Protein AF-A0A1D8MSQ9-F1 (afdb_monomer)

Sequence (117 aa):
MAGNSFELGEVLDKKIFWRPRKPPEDNPDDYSINIFFRSYDRNGDEEKINVARVDYKEEHNGIHFDKFYERPPTRVEYIEWDFWETWNKLEESWEDIAEKYLERHGEEQVEIEKVRK

Solvent-accessible surface area (backbone atoms only — not comparable to full-atom values): 7038 Å² total; per-residue (Å²): 130,86,70,71,66,44,81,76,49,73,50,95,95,37,58,32,31,38,36,63,42,75,41,48,93,93,40,76,60,51,26,36,42,34,35,29,34,76,47,64,49,99,85,68,48,83,38,77,47,73,50,30,32,44,33,31,39,76,96,70,68,35,54,43,72,45,66,58,93,69,79,88,68,103,61,82,64,75,52,89,64,56,72,66,56,49,46,52,56,46,72,77,40,47,66,63,52,46,45,58,47,42,75,74,51,36,64,72,51,51,53,60,61,54,79,72,110

Radius of gyration: 15.41 Å; Cα contacts (8 Å, |Δi|>4): 178; chains: 1; bounding box: 39×25×43 Å

Structure (mmCIF, N/CA/C/O backbone):
data_AF-A0A1D8MSQ9-F1
#
_entry.id   AF-A0A1D8MSQ9-F1
#
loop_
_atom_site.group_PDB
_atom_site.id
_atom_site.type_symbol
_atom_site.label_atom_id
_atom_site.label_alt_id
_atom_site.label_comp_id
_atom_site.label_asym_id
_atom_site.label_entity_id
_atom_site.label_seq_id
_atom_site.pdbx_PDB_ins_code
_atom_site.Cartn_x
_atom_site.Cartn_y
_atom_site.Cartn_z
_atom_site.occupancy
_atom_site.B_iso_or_equiv
_atom_site.auth_seq_id
_atom_site.auth_comp_id
_atom_site.auth_asym_id
_atom_site.auth_atom_id
_atom_site.pdbx_PDB_model_num
ATOM 1 N N . MET A 1 1 ? -12.886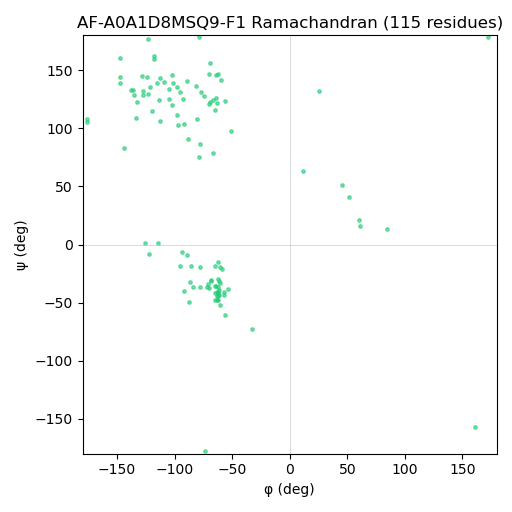 4.098 -15.212 1.00 36.12 1 MET A N 1
ATOM 2 C CA . MET A 1 1 ? -13.135 2.763 -14.625 1.00 36.12 1 MET A CA 1
ATOM 3 C C . MET A 1 1 ? -12.444 2.717 -13.272 1.00 36.12 1 MET A C 1
ATOM 5 O O . MET A 1 1 ? -11.256 3.013 -13.209 1.00 36.12 1 MET A O 1
ATOM 9 N N . ALA A 1 2 ? -13.175 2.461 -12.186 1.00 44.66 2 ALA A N 1
ATOM 10 C CA . ALA A 1 2 ? -12.550 2.228 -10.887 1.00 44.66 2 ALA A CA 1
ATOM 11 C C . ALA A 1 2 ? -11.733 0.934 -11.000 1.00 44.66 2 ALA A C 1
ATOM 13 O O . ALA A 1 2 ? -12.293 -0.111 -11.308 1.00 44.66 2 ALA A O 1
ATOM 14 N N . GLY A 1 3 ? -10.409 1.022 -10.867 1.00 60.47 3 GLY A N 1
ATOM 15 C CA . GLY A 1 3 ? -9.552 -0.165 -10.914 1.00 60.47 3 GLY A CA 1
ATOM 16 C C . GLY A 1 3 ? -9.943 -1.129 -9.795 1.00 60.47 3 GLY A C 1
ATOM 17 O O . GLY A 1 3 ? -10.266 -0.666 -8.699 1.00 60.47 3 GLY A O 1
ATOM 18 N N . ASN A 1 4 ? -9.925 -2.433 -10.076 1.00 82.94 4 ASN A N 1
ATOM 19 C CA . ASN A 1 4 ? -10.239 -3.467 -9.093 1.00 82.94 4 ASN A CA 1
ATOM 20 C C . ASN A 1 4 ? -9.309 -3.315 -7.879 1.00 82.94 4 ASN A C 1
ATOM 22 O O . ASN A 1 4 ? -8.088 -3.289 -8.032 1.00 82.94 4 ASN A O 1
ATOM 26 N N . SER A 1 5 ? -9.893 -3.164 -6.691 1.00 88.56 5 SER A N 1
ATOM 27 C CA . SER A 1 5 ? -9.177 -3.269 -5.421 1.00 88.56 5 SER A CA 1
ATOM 28 C C . SER A 1 5 ? -9.464 -4.624 -4.787 1.00 88.56 5 SER A C 1
ATOM 30 O O . SER A 1 5 ? -10.589 -5.112 -4.898 1.00 88.56 5 SER A O 1
ATOM 32 N N . PHE A 1 6 ? -8.486 -5.185 -4.092 1.00 90.94 6 PHE A N 1
ATOM 33 C CA . PHE A 1 6 ? -8.549 -6.482 -3.430 1.00 90.94 6 PHE A CA 1
ATOM 34 C C . PHE A 1 6 ? -8.422 -6.275 -1.920 1.00 90.94 6 PHE A C 1
ATOM 36 O O . PHE A 1 6 ? -7.655 -5.419 -1.492 1.00 90.94 6 PHE A O 1
ATOM 43 N N . GLU A 1 7 ? -9.200 -6.996 -1.117 1.00 93.56 7 GLU A N 1
ATOM 44 C CA . GLU A 1 7 ? -9.027 -7.004 0.342 1.00 93.56 7 GLU A CA 1
ATOM 45 C C . GLU A 1 7 ? -7.782 -7.839 0.670 1.00 93.56 7 GLU A C 1
ATOM 47 O O . GLU A 1 7 ? -7.660 -8.956 0.170 1.00 93.56 7 GLU A O 1
ATOM 52 N N . LEU A 1 8 ? -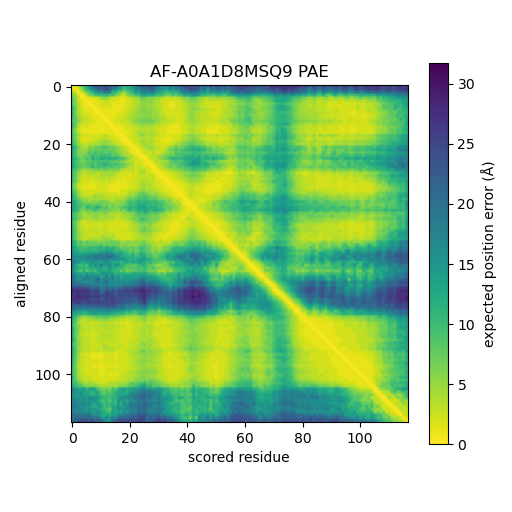6.855 -7.276 1.448 1.00 92.12 8 LEU A N 1
ATOM 53 C CA . LEU A 1 8 ? -5.657 -7.978 1.920 1.00 92.12 8 LEU A CA 1
ATOM 54 C C . LEU A 1 8 ? -5.901 -8.641 3.275 1.00 92.12 8 LEU A C 1
ATOM 56 O O . LEU A 1 8 ? -5.498 -9.779 3.488 1.00 92.12 8 LEU A O 1
ATOM 60 N N . GLY A 1 9 ? -6.613 -7.942 4.159 1.00 93.69 9 GLY A N 1
ATOM 61 C CA . GLY A 1 9 ? -6.960 -8.422 5.488 1.00 93.69 9 GLY A CA 1
ATOM 62 C C . GLY A 1 9 ? -7.346 -7.275 6.413 1.00 93.69 9 GLY A C 1
ATOM 63 O O . GLY A 1 9 ? -7.754 -6.204 5.957 1.00 93.69 9 GLY A O 1
ATOM 64 N N . GLU A 1 10 ? -7.228 -7.501 7.717 1.00 94.25 10 GLU A N 1
ATOM 65 C CA . GLU A 1 10 ? -7.607 -6.542 8.753 1.00 94.25 10 GLU A CA 1
ATOM 66 C C . GLU A 1 10 ? -6.448 -6.316 9.724 1.00 94.25 10 GLU A C 1
ATOM 68 O O . GLU A 1 10 ? -5.843 -7.272 10.200 1.00 94.25 10 GLU A O 1
ATOM 73 N N . VAL A 1 11 ? -6.147 -5.048 10.012 1.00 92.31 11 VAL A N 1
ATOM 74 C CA . VAL A 1 11 ? -5.102 -4.624 10.954 1.00 92.31 11 VAL A CA 1
ATOM 75 C C . VAL A 1 11 ? -5.671 -3.506 11.819 1.00 92.31 11 VAL A C 1
ATOM 77 O O . VAL A 1 11 ? -6.222 -2.548 11.280 1.00 92.31 11 VAL A O 1
ATOM 80 N N . LEU A 1 12 ? -5.555 -3.625 13.148 1.00 89.00 12 LEU A N 1
ATOM 81 C CA . LEU A 1 12 ? -6.052 -2.639 14.125 1.00 89.00 12 LEU A CA 1
ATOM 82 C C . LEU A 1 12 ? -7.486 -2.149 13.813 1.00 89.00 12 LEU A C 1
ATOM 84 O O . LEU A 1 12 ? -7.741 -0.950 13.709 1.00 89.00 12 LEU A O 1
ATOM 88 N N . ASP A 1 13 ? -8.411 -3.096 13.613 1.00 89.00 13 ASP A N 1
ATOM 89 C CA . ASP A 1 13 ? -9.828 -2.873 13.268 1.00 89.00 13 ASP A CA 1
ATOM 90 C C . ASP A 1 13 ? -10.071 -2.139 11.927 1.00 89.00 13 ASP A C 1
ATOM 92 O O . ASP A 1 13 ? -11.168 -1.631 11.659 1.00 89.00 13 ASP A O 1
ATOM 96 N N . LYS A 1 14 ? -9.062 -2.059 11.051 1.00 87.69 14 LYS A N 1
ATOM 97 C CA . LYS A 1 14 ? -9.172 -1.473 9.710 1.00 87.69 14 LYS A CA 1
ATOM 98 C C . LYS A 1 14 ? -8.985 -2.537 8.640 1.00 87.69 14 LYS A C 1
ATOM 100 O O . LYS A 1 14 ? -7.953 -3.199 8.563 1.00 87.69 14 LYS A O 1
ATOM 105 N N . LYS A 1 15 ? -9.973 -2.643 7.748 1.00 93.88 15 LYS A N 1
ATOM 106 C CA . LYS A 1 15 ? -9.853 -3.440 6.524 1.00 93.88 15 LYS A CA 1
ATOM 107 C C . LYS A 1 15 ? -8.890 -2.773 5.556 1.00 93.88 15 LYS A C 1
ATOM 109 O O . LYS A 1 15 ? -9.123 -1.639 5.123 1.00 93.88 15 LYS A O 1
ATOM 114 N N . ILE A 1 16 ? -7.839 -3.499 5.207 1.00 93.38 16 ILE A N 1
ATOM 115 C CA . ILE A 1 16 ? -6.777 -3.052 4.321 1.00 93.38 16 ILE A CA 1
ATOM 116 C C . ILE A 1 16 ? -7.039 -3.576 2.914 1.00 93.38 16 ILE A C 1
ATOM 118 O O . ILE A 1 16 ? -7.386 -4.738 2.697 1.00 93.38 16 ILE A O 1
ATOM 122 N N . PHE A 1 17 ? -6.864 -2.690 1.943 1.00 93.50 17 PHE A N 1
ATOM 123 C CA . PHE A 1 17 ? -7.098 -2.948 0.538 1.00 93.50 17 PHE A CA 1
ATOM 124 C C . PHE A 1 17 ? -5.852 -2.664 -0.282 1.00 93.50 17 PHE A C 1
ATOM 126 O O . PHE A 1 17 ? -5.145 -1.680 -0.079 1.00 93.50 17 PHE A O 1
ATOM 133 N N . TRP A 1 18 ? -5.668 -3.491 -1.295 1.00 91.19 18 TRP A N 1
ATOM 134 C CA . TRP A 1 18 ? -4.695 -3.338 -2.354 1.00 91.19 18 TRP A CA 1
ATOM 135 C C . TRP A 1 18 ? -5.378 -2.807 -3.606 1.00 91.19 18 TRP A C 1
ATOM 137 O O . TRP A 1 18 ? -6.437 -3.295 -3.998 1.00 91.19 18 TRP A O 1
ATOM 147 N N . ARG A 1 19 ? -4.751 -1.880 -4.329 1.00 90.94 19 ARG A N 1
ATOM 148 C CA . ARG A 1 19 ? -5.155 -1.515 -5.691 1.00 90.94 19 ARG A CA 1
ATOM 149 C C . ARG A 1 19 ? -3.950 -1.446 -6.630 1.00 90.94 19 ARG A C 1
ATOM 151 O O . ARG A 1 19 ? -3.193 -0.477 -6.555 1.00 90.94 19 ARG A O 1
ATOM 158 N N . PRO A 1 20 ? -3.800 -2.404 -7.562 1.00 89.25 20 PRO A N 1
ATOM 159 C CA . PRO A 1 20 ? -2.763 -2.338 -8.569 1.00 89.25 20 PRO A CA 1
ATOM 160 C C . PRO A 1 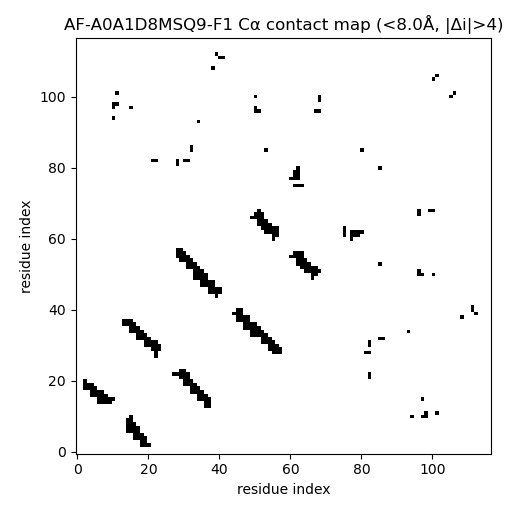20 ? -3.278 -1.583 -9.796 1.00 89.25 20 PRO A C 1
ATOM 162 O O . PRO A 1 20 ? -4.409 -1.765 -10.255 1.00 89.25 20 PRO A O 1
ATOM 165 N N . ARG A 1 21 ? -2.414 -0.771 -10.383 1.00 86.88 21 ARG A N 1
ATOM 166 C CA . ARG A 1 21 ? -2.532 -0.279 -11.747 1.00 86.88 21 ARG A CA 1
ATOM 167 C C . ARG A 1 21 ? -1.386 -0.914 -12.514 1.00 86.88 21 ARG A C 1
ATOM 169 O O . ARG A 1 21 ? -0.232 -0.547 -12.308 1.00 86.88 21 ARG A O 1
ATOM 176 N N . LYS A 1 22 ? -1.732 -1.894 -13.348 1.00 78.00 22 LYS A N 1
ATOM 177 C CA . LYS A 1 22 ? -0.776 -2.485 -14.280 1.00 78.00 22 LYS A CA 1
ATOM 178 C C . LYS A 1 22 ? -0.289 -1.414 -15.258 1.00 78.00 22 LYS A C 1
ATOM 180 O O . LYS A 1 22 ? -1.098 -0.544 -15.609 1.00 78.00 22 LYS A O 1
ATOM 185 N N . PRO A 1 23 ? 0.972 -1.502 -15.694 1.00 79.44 23 PRO A N 1
ATOM 186 C CA . PRO A 1 23 ? 1.467 -0.617 -16.726 1.00 79.44 23 PRO A CA 1
ATOM 187 C C . PRO A 1 23 ? 0.714 -0.842 -18.046 1.00 79.44 23 PRO A C 1
ATOM 189 O O . PRO A 1 23 ? 0.275 -1.969 -18.316 1.00 79.44 23 PRO A O 1
ATOM 192 N N . PRO A 1 24 ? 0.488 0.214 -18.843 1.00 78.00 24 PRO A N 1
ATOM 193 C CA . PRO A 1 24 ? -0.044 0.076 -20.193 1.00 78.00 24 PRO A CA 1
ATOM 194 C C . PRO A 1 24 ? 0.988 -0.585 -21.129 1.00 78.00 24 PRO A C 1
ATOM 196 O O . PRO A 1 24 ? 2.188 -0.553 -20.869 1.00 78.00 24 PRO A O 1
ATOM 199 N N . GLU A 1 25 ? 0.531 -1.210 -22.221 1.00 75.75 25 GLU A N 1
ATOM 200 C CA . GLU A 1 25 ? 1.415 -1.965 -23.135 1.00 75.75 25 GLU A CA 1
ATOM 201 C C . GLU A 1 25 ? 2.487 -1.089 -23.804 1.00 75.75 25 GLU A C 1
ATOM 203 O O . GLU A 1 25 ? 3.570 -1.571 -24.123 1.00 75.75 25 GLU A O 1
ATOM 208 N N . ASP A 1 26 ? 2.186 0.190 -24.014 1.00 80.19 26 ASP A N 1
ATOM 209 C CA . ASP A 1 26 ? 3.055 1.185 -24.638 1.00 80.19 26 ASP A CA 1
ATOM 210 C C . ASP A 1 26 ? 3.967 1.924 -23.646 1.00 80.19 26 ASP A C 1
ATOM 212 O O . ASP A 1 26 ? 4.870 2.638 -24.078 1.00 80.19 26 ASP A O 1
ATOM 216 N N . ASN A 1 27 ? 3.770 1.735 -22.337 1.0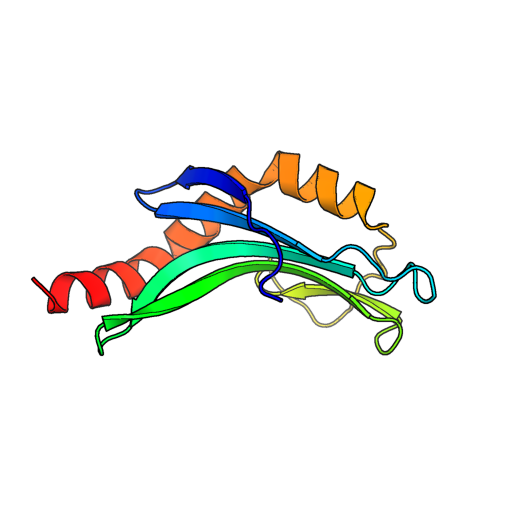0 74.88 27 ASN A N 1
ATOM 217 C CA . ASN A 1 27 ? 4.652 2.257 -21.296 1.00 74.88 27 ASN A CA 1
ATOM 218 C C . ASN A 1 27 ? 4.751 1.242 -20.138 1.00 74.88 27 ASN A C 1
ATOM 220 O O . ASN A 1 27 ? 4.018 1.369 -19.153 1.00 74.88 27 ASN A O 1
ATOM 224 N N . PRO A 1 28 ? 5.628 0.221 -20.253 1.00 71.00 28 PRO A N 1
ATOM 225 C CA . PRO A 1 28 ? 5.762 -0.851 -19.262 1.00 71.00 28 PRO A CA 1
ATOM 226 C C . PRO A 1 28 ? 6.199 -0.347 -17.881 1.00 71.00 28 PRO A C 1
ATOM 228 O O . PRO A 1 28 ? 6.033 -1.063 -16.892 1.00 71.00 28 PRO A O 1
ATOM 231 N N . ASP A 1 29 ? 6.699 0.885 -17.810 1.00 73.12 29 ASP A N 1
ATOM 232 C CA . ASP A 1 29 ? 7.210 1.471 -16.589 1.00 73.12 29 ASP A CA 1
ATOM 233 C C . ASP A 1 29 ? 6.151 2.334 -15.864 1.00 73.12 29 ASP A C 1
ATOM 235 O O . ASP A 1 29 ? 6.256 2.534 -14.663 1.00 73.12 29 ASP A O 1
ATOM 239 N N . ASP A 1 30 ? 5.059 2.785 -16.502 1.00 81.12 30 ASP A N 1
ATOM 240 C CA . ASP A 1 30 ? 3.991 3.565 -15.831 1.00 81.12 30 ASP A CA 1
ATOM 241 C C . ASP A 1 30 ? 3.037 2.677 -15.012 1.00 81.12 30 ASP A C 1
ATOM 243 O O . ASP A 1 30 ? 1.888 2.414 -15.392 1.00 81.12 30 ASP A O 1
ATOM 247 N N . TYR A 1 31 ? 3.503 2.221 -13.850 1.00 85.19 31 TYR A N 1
ATOM 248 C CA . TYR A 1 31 ? 2.714 1.418 -12.921 1.00 85.19 31 TYR A CA 1
ATOM 249 C C . TYR A 1 31 ? 2.508 2.096 -11.564 1.00 85.19 31 TYR A C 1
ATOM 251 O O . TYR A 1 31 ? 3.246 2.985 -11.146 1.00 85.19 31 TYR A O 1
ATOM 259 N N . SER A 1 32 ? 1.479 1.653 -10.835 1.00 85.88 32 SER A N 1
ATOM 260 C CA . SER A 1 32 ? 1.303 2.044 -9.433 1.00 85.88 32 SER A CA 1
ATOM 261 C C . SER A 1 32 ? 0.668 0.936 -8.610 1.00 85.88 32 SER A C 1
ATOM 263 O O . SER A 1 32 ? -0.328 0.353 -9.037 1.00 85.88 32 SER A O 1
ATOM 265 N N . ILE A 1 33 ? 1.147 0.716 -7.395 1.00 87.62 33 ILE A N 1
ATOM 266 C CA . ILE A 1 33 ? 0.537 -0.180 -6.417 1.00 87.62 33 ILE A CA 1
ATOM 267 C C . ILE A 1 33 ? 0.239 0.618 -5.154 1.00 87.62 33 ILE A C 1
ATOM 269 O O . ILE A 1 33 ? 1.086 1.354 -4.658 1.00 87.62 33 ILE A O 1
ATOM 273 N N . ASN A 1 34 ? -0.996 0.521 -4.669 1.00 89.62 34 ASN A N 1
ATOM 274 C CA . ASN A 1 34 ? -1.482 1.302 -3.539 1.00 89.62 34 ASN A CA 1
ATOM 275 C C . ASN A 1 34 ? -2.097 0.384 -2.479 1.00 89.62 34 ASN A C 1
ATOM 277 O O . ASN A 1 34 ? -2.976 -0.417 -2.799 1.00 89.62 34 ASN A O 1
ATOM 281 N N . ILE A 1 35 ? -1.654 0.544 -1.236 1.00 90.44 35 ILE A N 1
ATOM 282 C CA . ILE A 1 35 ? -2.242 -0.037 -0.035 1.00 90.44 35 ILE A CA 1
ATOM 283 C C . ILE A 1 35 ? -2.991 1.078 0.694 1.00 90.44 35 ILE A C 1
ATOM 285 O O . ILE A 1 35 ? -2.416 2.120 1.012 1.00 90.44 35 ILE A O 1
ATOM 289 N N . PHE A 1 36 ? -4.272 0.867 0.975 1.00 91.75 36 PHE A N 1
ATOM 290 C CA . PHE A 1 36 ? -5.128 1.860 1.615 1.00 91.75 36 PHE A CA 1
ATOM 291 C C . PHE A 1 36 ? -6.176 1.203 2.509 1.00 91.75 36 PHE A C 1
ATOM 293 O O . PHE A 1 36 ? -6.536 0.045 2.318 1.00 91.75 36 PHE A O 1
ATOM 300 N N . PHE A 1 37 ? -6.738 1.973 3.433 1.00 90.50 37 PHE A N 1
ATOM 301 C CA . PHE A 1 37 ? -8.004 1.634 4.080 1.00 90.50 37 PHE A CA 1
ATOM 302 C C . PHE A 1 37 ? -9.048 2.700 3.762 1.00 90.50 37 PHE A C 1
ATOM 304 O O . PHE A 1 37 ? -8.739 3.800 3.293 1.00 90.50 37 PHE A O 1
ATOM 311 N N . ARG A 1 38 ? -10.314 2.351 3.973 1.00 89.12 38 ARG A N 1
ATOM 312 C CA . ARG A 1 38 ? -11.428 3.287 3.820 1.00 89.12 38 ARG A CA 1
ATOM 313 C C . ARG A 1 38 ? -11.764 3.880 5.179 1.00 89.12 38 ARG A C 1
ATOM 315 O O . ARG A 1 38 ? -11.911 3.140 6.150 1.00 89.12 38 ARG A O 1
ATOM 322 N N . SER A 1 39 ? -11.884 5.195 5.223 1.00 85.75 39 SER A N 1
ATOM 323 C CA . SER A 1 39 ? -12.369 5.957 6.369 1.00 85.75 39 SER A CA 1
ATOM 324 C C . SER A 1 39 ? -13.572 6.792 5.937 1.00 85.75 39 SER A C 1
ATOM 326 O O . SER A 1 39 ? -13.950 6.783 4.765 1.00 85.75 39 SER A O 1
ATOM 328 N N . TYR A 1 40 ? -14.183 7.503 6.873 1.00 81.50 40 TYR A N 1
ATOM 329 C CA . TYR A 1 40 ? -15.215 8.489 6.574 1.00 81.50 40 TYR A CA 1
ATOM 330 C C . TYR A 1 40 ? -14.769 9.845 7.100 1.00 81.50 40 TYR A C 1
ATOM 332 O O . TYR A 1 40 ? -14.272 9.938 8.225 1.00 81.50 40 TYR A O 1
ATOM 340 N N . ASP A 1 41 ? -14.951 10.885 6.296 1.00 78.38 41 ASP A N 1
ATOM 341 C CA . ASP A 1 41 ? -14.661 12.247 6.720 1.00 78.38 41 ASP A CA 1
ATOM 342 C C . ASP A 1 41 ? -15.723 12.765 7.717 1.00 78.38 41 ASP A C 1
ATOM 344 O O . ASP A 1 41 ? -16.678 12.076 8.097 1.00 78.38 41 ASP A O 1
ATOM 348 N N . ARG A 1 42 ? -15.579 14.026 8.143 1.00 74.06 42 ARG A N 1
ATOM 349 C CA . ARG A 1 42 ? -16.522 14.673 9.076 1.00 74.06 42 ARG A CA 1
ATOM 350 C C . ARG A 1 42 ? -17.932 14.855 8.502 1.00 74.06 42 ARG A C 1
ATOM 352 O O . ARG A 1 42 ? -18.862 15.070 9.276 1.00 74.06 42 ARG A O 1
ATOM 359 N N . ASN A 1 43 ? -18.088 14.793 7.184 1.00 78.81 43 ASN A N 1
ATOM 360 C CA . ASN A 1 43 ? -19.365 14.919 6.488 1.00 78.81 43 ASN A CA 1
ATOM 361 C C . ASN A 1 43 ? -20.016 13.549 6.227 1.00 78.81 43 ASN A C 1
ATOM 363 O O . ASN A 1 43 ? -21.170 13.491 5.807 1.00 78.81 43 ASN A O 1
ATOM 367 N N . GLY A 1 44 ? -19.314 12.453 6.536 1.00 76.50 44 GLY A N 1
ATOM 368 C CA . GLY A 1 44 ? -19.770 11.091 6.285 1.00 76.50 44 GLY A CA 1
ATOM 369 C C . GLY A 1 44 ? -19.482 10.602 4.866 1.00 76.50 44 GLY A C 1
ATOM 370 O O . GLY A 1 44 ? -20.027 9.569 4.475 1.00 76.50 44 GLY A O 1
ATOM 371 N N . ASP A 1 45 ? -18.635 11.303 4.116 1.00 81.44 45 ASP A N 1
ATOM 372 C CA . ASP A 1 45 ? -18.182 10.880 2.797 1.00 81.44 45 ASP A CA 1
ATOM 373 C C . ASP A 1 45 ? -17.042 9.857 2.935 1.00 81.44 45 ASP A C 1
ATOM 375 O O . ASP A 1 45 ? -16.148 10.008 3.769 1.00 81.44 45 ASP A O 1
ATOM 379 N N . GLU A 1 46 ? -17.077 8.783 2.136 1.00 84.06 46 GLU A N 1
ATOM 380 C CA . GLU A 1 46 ? -16.018 7.761 2.136 1.00 84.06 46 GLU A CA 1
ATOM 381 C C . GLU A 1 46 ? -14.708 8.362 1.601 1.00 84.06 46 GLU A C 1
ATOM 383 O O . GLU A 1 46 ? -14.637 8.830 0.462 1.00 84.06 46 GLU A O 1
ATOM 388 N N . GLU A 1 47 ? -13.643 8.272 2.393 1.00 85.31 47 GLU A N 1
ATOM 389 C CA . GLU A 1 47 ? -12.288 8.664 2.022 1.00 85.31 47 GLU A CA 1
ATOM 390 C C . GLU A 1 47 ? -11.373 7.435 1.937 1.00 85.31 47 GLU A C 1
ATOM 392 O O . GLU A 1 47 ? -11.466 6.494 2.727 1.00 85.31 47 GLU A O 1
ATOM 397 N N . LYS A 1 48 ? -10.441 7.446 0.978 1.00 87.75 48 LYS A N 1
ATOM 398 C CA . LYS A 1 48 ? -9.366 6.451 0.895 1.00 87.75 48 LYS A CA 1
ATOM 399 C C . LYS A 1 48 ? -8.102 7.012 1.515 1.00 87.75 48 LYS A C 1
ATOM 401 O O . LYS A 1 48 ? -7.463 7.891 0.937 1.00 87.75 48 LYS A O 1
ATOM 406 N N . ILE A 1 49 ? -7.708 6.441 2.643 1.00 87.00 49 ILE A N 1
ATOM 407 C CA . ILE A 1 49 ? -6.466 6.793 3.312 1.00 87.00 49 ILE A CA 1
ATOM 408 C C . ILE A 1 49 ? -5.376 5.864 2.797 1.00 87.00 49 ILE A C 1
ATOM 410 O O . ILE A 1 49 ? -5.317 4.688 3.158 1.00 87.00 49 ILE A O 1
ATOM 414 N N . ASN A 1 50 ? -4.524 6.391 1.915 1.00 86.56 50 ASN A N 1
ATOM 415 C CA . ASN A 1 50 ? -3.342 5.661 1.460 1.00 86.56 50 ASN A CA 1
ATOM 416 C C . ASN A 1 50 ? -2.412 5.429 2.654 1.00 86.56 50 ASN A C 1
ATOM 418 O O . ASN A 1 50 ? -2.031 6.394 3.322 1.00 86.56 50 ASN A O 1
ATOM 422 N N . VAL A 1 51 ? -2.059 4.167 2.863 1.00 84.31 51 VAL A N 1
ATOM 423 C CA . VAL A 1 51 ? -1.051 3.692 3.812 1.00 84.31 51 VAL A CA 1
ATOM 424 C C . VAL A 1 51 ? 0.309 3.712 3.129 1.00 84.31 51 VAL A C 1
ATOM 426 O O . VAL A 1 51 ? 1.251 4.280 3.661 1.00 84.31 51 VAL A O 1
ATOM 429 N N . ALA A 1 52 ? 0.390 3.147 1.925 1.00 83.75 52 ALA A N 1
ATOM 430 C CA . ALA A 1 52 ? 1.588 3.153 1.104 1.00 83.75 52 ALA A CA 1
ATOM 431 C C . ALA A 1 52 ? 1.202 3.201 -0.368 1.00 83.75 52 ALA A C 1
ATOM 433 O O . ALA A 1 52 ? 0.221 2.592 -0.799 1.00 83.75 52 ALA A O 1
ATOM 434 N N . ARG A 1 53 ? 1.997 3.904 -1.162 1.00 84.06 53 ARG A N 1
ATOM 435 C CA . ARG A 1 53 ? 1.892 3.873 -2.611 1.00 84.06 53 ARG A CA 1
ATOM 436 C C . ARG A 1 53 ? 3.286 3.815 -3.205 1.00 84.06 53 ARG A C 1
ATOM 438 O O . ARG A 1 53 ? 4.161 4.583 -2.822 1.00 84.06 53 ARG A O 1
ATOM 445 N N . VAL A 1 54 ? 3.445 2.908 -4.154 1.00 82.00 54 VAL A N 1
ATOM 446 C CA . VAL A 1 54 ? 4.648 2.766 -4.958 1.00 82.00 54 VAL A CA 1
ATOM 447 C C . VAL A 1 54 ? 4.243 2.986 -6.403 1.00 82.00 54 VAL A C 1
ATOM 449 O O . VAL A 1 54 ? 3.429 2.227 -6.928 1.00 82.00 54 VAL A O 1
ATOM 452 N N . ASP A 1 55 ? 4.734 4.045 -7.031 1.00 78.56 55 ASP A N 1
ATOM 453 C CA . ASP 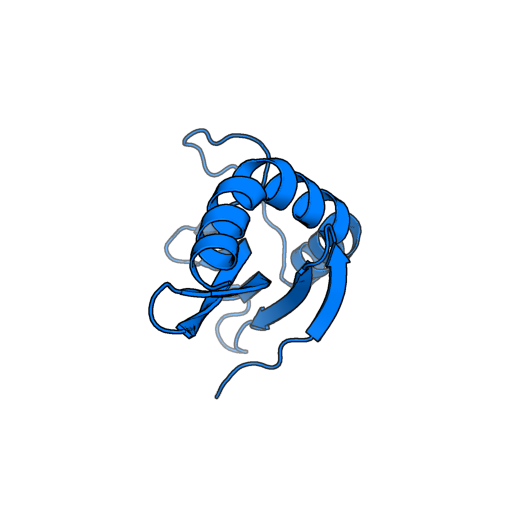A 1 55 ? 4.529 4.287 -8.457 1.00 78.56 55 ASP A CA 1
ATOM 454 C C . ASP A 1 55 ? 5.837 4.558 -9.172 1.00 78.56 55 ASP A C 1
ATOM 456 O O . ASP A 1 55 ? 6.733 5.174 -8.608 1.00 78.56 55 ASP A O 1
ATOM 460 N N . TYR A 1 56 ? 5.935 4.110 -10.415 1.00 75.44 56 TYR A N 1
ATOM 461 C CA . TYR A 1 56 ? 7.028 4.489 -11.290 1.00 75.44 56 TYR A CA 1
ATOM 462 C C . TYR A 1 56 ? 6.506 5.496 -12.306 1.00 75.44 56 TYR A C 1
ATOM 464 O O . TYR A 1 56 ? 5.434 5.334 -12.894 1.00 75.44 56 TYR A O 1
ATOM 472 N N . LYS A 1 57 ? 7.271 6.572 -12.489 1.00 66.75 57 LYS A N 1
ATOM 473 C CA . LYS A 1 57 ? 7.011 7.583 -13.509 1.00 66.75 57 LYS A CA 1
ATOM 474 C C . LYS A 1 57 ? 8.298 7.894 -14.249 1.00 66.75 57 LYS A C 1
ATOM 476 O O . LYS A 1 57 ? 9.259 8.368 -13.645 1.00 66.75 57 LYS A O 1
ATOM 481 N N . GLU A 1 58 ? 8.267 7.720 -15.564 1.00 64.00 58 GLU A N 1
ATOM 482 C CA . GLU A 1 58 ? 9.377 8.044 -16.465 1.00 64.00 58 GLU A CA 1
ATOM 483 C C . GLU A 1 58 ? 9.849 9.503 -16.295 1.00 64.00 58 GLU A C 1
ATOM 485 O O . GLU A 1 58 ? 11.045 9.770 -16.229 1.00 64.00 58 GLU A O 1
ATOM 490 N N . GLU A 1 59 ? 8.916 10.442 -16.077 1.00 62.47 59 GLU A N 1
ATOM 491 C CA . GLU A 1 59 ? 9.194 11.872 -15.835 1.00 62.47 59 GLU A CA 1
ATOM 492 C C . GLU A 1 59 ? 10.093 12.144 -14.615 1.00 62.47 59 GLU A C 1
ATOM 494 O O . GLU A 1 59 ? 10.711 13.206 -14.516 1.00 62.47 59 GLU A O 1
ATOM 499 N N . HIS A 1 60 ? 10.164 11.196 -13.680 1.00 58.78 60 HIS A N 1
ATOM 500 C CA . HIS A 1 60 ? 10.968 11.286 -12.464 1.00 58.78 60 HIS A CA 1
ATOM 501 C C . HIS A 1 60 ? 12.102 10.253 -12.412 1.00 58.78 60 HIS A C 1
ATOM 503 O O . HIS A 1 60 ? 12.873 10.246 -11.452 1.00 58.78 60 HIS A O 1
ATOM 509 N N . ASN A 1 61 ? 12.229 9.437 -13.465 1.00 58.81 61 ASN A N 1
ATOM 510 C CA . ASN A 1 61 ? 13.275 8.441 -13.662 1.00 58.81 61 ASN A CA 1
ATOM 511 C C . ASN A 1 61 ? 13.459 7.494 -12.462 1.00 58.81 61 ASN A C 1
ATOM 513 O O . ASN A 1 61 ? 14.590 7.206 -12.081 1.00 58.81 61 ASN A O 1
ATOM 517 N N . GLY A 1 62 ? 12.374 7.045 -11.823 1.00 61.25 62 GLY A N 1
ATOM 518 C CA . GLY A 1 62 ? 12.477 6.125 -10.691 1.00 61.25 62 GLY A CA 1
ATOM 519 C C . GLY A 1 62 ? 11.172 5.854 -9.949 1.00 61.25 62 GLY A C 1
ATOM 520 O O . GLY A 1 62 ? 10.114 6.404 -10.264 1.00 61.25 62 GLY A O 1
ATOM 521 N N . ILE A 1 63 ? 11.279 4.990 -8.937 1.00 63.97 63 ILE A N 1
ATOM 522 C CA . ILE A 1 63 ? 10.181 4.632 -8.043 1.00 63.97 63 ILE A CA 1
ATOM 523 C C . ILE A 1 63 ? 9.934 5.735 -7.019 1.00 63.97 63 ILE A C 1
ATOM 525 O O . ILE A 1 63 ? 10.831 6.196 -6.311 1.00 63.97 63 ILE A O 1
ATOM 529 N N . HIS A 1 64 ? 8.671 6.109 -6.896 1.00 68.31 64 HIS A N 1
ATOM 530 C CA . HIS A 1 64 ? 8.157 7.000 -5.882 1.00 68.31 64 HIS A CA 1
ATOM 531 C C . HIS A 1 64 ? 7.451 6.219 -4.788 1.00 68.31 64 HIS A C 1
ATOM 533 O O . HIS A 1 64 ? 6.449 5.546 -5.024 1.00 68.31 64 HIS A O 1
ATOM 539 N N . PHE A 1 65 ? 7.969 6.373 -3.575 1.00 68.12 65 PHE A N 1
ATOM 540 C CA . PHE A 1 65 ? 7.367 5.876 -2.351 1.00 68.12 65 PHE A CA 1
ATOM 541 C C . PHE A 1 65 ? 6.584 7.005 -1.685 1.00 68.12 65 PHE A C 1
ATOM 543 O O . PHE A 1 65 ? 7.162 7.891 -1.054 1.00 68.12 65 PHE A O 1
ATOM 550 N N . ASP A 1 66 ? 5.264 6.983 -1.814 1.00 64.19 66 ASP A N 1
ATOM 551 C CA . ASP A 1 66 ? 4.378 7.853 -1.050 1.00 64.19 66 ASP A CA 1
ATOM 552 C C . ASP A 1 66 ? 3.943 7.118 0.229 1.00 64.19 66 ASP A C 1
ATOM 554 O O . ASP A 1 66 ? 3.441 5.992 0.179 1.00 64.19 66 ASP A O 1
ATOM 558 N N . LYS A 1 67 ? 4.173 7.753 1.386 1.00 62.59 67 LYS A N 1
ATOM 559 C CA . LYS A 1 67 ? 3.824 7.258 2.735 1.00 62.59 67 LYS A CA 1
ATOM 560 C C . LYS A 1 67 ? 4.457 5.923 3.173 1.00 62.59 67 LYS A C 1
ATOM 562 O O . LYS A 1 67 ? 3.985 5.301 4.116 1.00 62.59 67 LYS A O 1
ATOM 567 N N . PHE A 1 68 ? 5.565 5.504 2.565 1.00 58.12 68 PHE A N 1
ATOM 568 C CA . PHE A 1 68 ? 6.296 4.310 3.003 1.00 58.12 68 PHE A CA 1
ATOM 569 C C . PHE A 1 68 ? 6.975 4.559 4.363 1.00 58.12 68 PHE A C 1
ATOM 571 O O . PHE A 1 68 ? 7.726 5.525 4.534 1.00 58.12 68 PHE A O 1
ATOM 578 N N . TYR A 1 69 ? 6.665 3.731 5.362 1.00 55.19 69 TYR A N 1
ATOM 579 C CA . TYR A 1 69 ? 7.158 3.900 6.728 1.00 55.19 69 TYR A CA 1
ATOM 580 C C . TYR A 1 69 ? 8.609 3.412 6.849 1.00 55.19 69 TYR A C 1
ATOM 582 O O . TYR A 1 69 ? 8.865 2.266 7.181 1.00 55.19 69 TYR A O 1
ATOM 590 N N . GLU A 1 70 ? 9.551 4.306 6.556 1.00 48.94 70 GLU A N 1
ATOM 591 C CA . GLU A 1 70 ? 10.825 4.535 7.256 1.00 48.94 70 GLU A CA 1
ATOM 592 C C . GLU A 1 70 ? 11.503 5.741 6.573 1.00 48.94 70 GLU A C 1
ATOM 594 O O . GLU A 1 70 ? 11.912 5.654 5.427 1.00 48.94 70 GLU A O 1
ATOM 599 N N . ARG A 1 71 ? 11.523 6.890 7.277 1.00 47.69 71 ARG A N 1
ATOM 600 C CA . ARG A 1 71 ? 12.138 8.216 6.983 1.00 47.69 71 ARG A CA 1
ATOM 601 C C . ARG A 1 71 ? 12.396 8.649 5.515 1.00 47.69 71 ARG A C 1
ATOM 603 O O . ARG A 1 71 ? 13.175 8.017 4.814 1.00 47.69 71 ARG A O 1
ATOM 610 N N . PRO A 1 72 ? 12.013 9.889 5.126 1.00 55.91 72 PRO A N 1
ATOM 611 C CA . PRO A 1 72 ? 12.656 10.531 3.983 1.00 55.91 72 PRO A CA 1
ATOM 612 C C . PRO A 1 72 ? 14.105 10.901 4.358 1.00 55.91 72 PRO A C 1
ATOM 614 O O . PRO A 1 72 ? 14.379 11.309 5.494 1.00 55.91 72 PRO A O 1
ATOM 617 N N . PRO A 1 73 ? 15.031 10.852 3.392 1.00 42.19 73 PRO A N 1
ATOM 618 C CA . PRO A 1 73 ? 15.539 12.125 2.908 1.00 42.19 73 PRO A CA 1
ATOM 619 C C . PRO A 1 73 ? 15.632 12.131 1.385 1.00 42.19 73 PRO A C 1
ATOM 621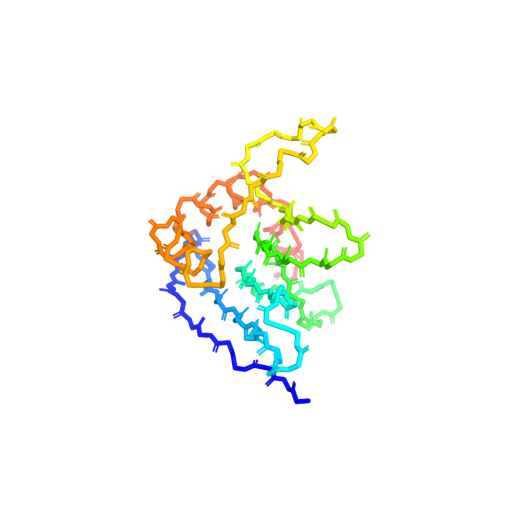 O O . PRO A 1 73 ? 16.180 11.217 0.794 1.00 42.19 73 PRO A O 1
ATOM 624 N N . THR A 1 74 ? 15.132 13.204 0.770 1.00 44.56 74 THR A N 1
ATOM 625 C CA . THR A 1 74 ? 15.759 13.935 -0.351 1.00 44.56 74 THR A CA 1
ATOM 626 C C . THR A 1 74 ? 16.964 13.273 -1.038 1.00 44.56 74 THR A C 1
ATOM 628 O O . THR A 1 74 ? 18.073 13.808 -1.021 1.00 44.56 74 THR A O 1
ATOM 631 N N . ARG A 1 75 ? 16.727 12.117 -1.647 1.00 42.78 75 ARG A N 1
ATOM 632 C CA . ARG A 1 75 ? 17.482 11.460 -2.706 1.00 42.78 75 ARG A CA 1
ATOM 633 C C . ARG A 1 75 ? 16.663 10.229 -3.037 1.00 42.78 75 ARG A C 1
ATOM 635 O O . ARG A 1 75 ? 16.605 9.290 -2.256 1.00 42.78 75 ARG A O 1
ATOM 642 N N . VAL A 1 76 ? 15.986 10.302 -4.174 1.00 47.94 76 VAL A N 1
ATOM 643 C CA . VAL A 1 76 ? 15.539 9.125 -4.907 1.00 47.94 76 VAL A CA 1
ATOM 644 C C . VAL A 1 76 ? 16.786 8.249 -5.039 1.00 47.94 76 VAL A C 1
ATOM 646 O O . VAL A 1 76 ? 17.677 8.555 -5.829 1.00 47.94 76 VAL A O 1
ATOM 649 N N . GLU A 1 77 ? 16.946 7.251 -4.171 1.00 49.50 77 GLU A N 1
ATOM 650 C CA . GLU A 1 77 ? 17.778 6.119 -4.543 1.00 49.50 77 GLU A CA 1
ATOM 651 C C . GLU A 1 77 ? 17.046 5.507 -5.731 1.00 49.50 77 GLU A C 1
ATOM 653 O O . GLU A 1 77 ? 15.843 5.250 -5.654 1.00 49.50 77 GLU A O 1
ATOM 658 N N . TYR A 1 78 ? 17.736 5.414 -6.866 1.00 54.00 78 TYR A N 1
ATOM 659 C CA . TYR A 1 78 ? 17.213 4.802 -8.080 1.00 54.00 78 TYR A CA 1
ATOM 660 C C . TYR A 1 78 ? 17.037 3.310 -7.804 1.00 54.00 78 TYR A C 1
ATOM 662 O O . TYR A 1 78 ? 17.903 2.492 -8.097 1.00 54.00 78 TYR A O 1
ATOM 670 N N . ILE A 1 79 ? 15.951 2.977 -7.118 1.00 64.81 79 ILE A N 1
ATOM 671 C CA . ILE A 1 79 ? 15.510 1.614 -6.924 1.00 64.81 79 ILE A CA 1
ATOM 672 C C . ILE A 1 79 ? 14.789 1.252 -8.218 1.00 64.81 79 ILE A C 1
ATOM 674 O O . ILE A 1 79 ? 13.720 1.784 -8.512 1.00 64.81 79 ILE A O 1
ATOM 678 N N . GLU A 1 80 ? 15.417 0.396 -9.013 1.00 69.75 80 GLU A N 1
ATOM 679 C CA . GLU A 1 80 ? 14.815 -0.205 -10.199 1.00 69.75 80 GLU A CA 1
ATOM 680 C C . GLU A 1 80 ? 14.098 -1.482 -9.750 1.00 69.75 80 GLU A C 1
ATOM 682 O O . GLU A 1 80 ? 14.718 -2.536 -9.638 1.00 69.75 80 GLU A O 1
ATOM 687 N N . TRP A 1 81 ? 12.813 -1.371 -9.405 1.00 77.62 81 TRP A N 1
ATOM 688 C CA . TRP A 1 81 ? 11.914 -2.526 -9.315 1.00 77.62 81 TRP A CA 1
ATOM 689 C C . TRP A 1 81 ? 10.924 -2.469 -10.465 1.00 77.62 81 TRP A C 1
ATOM 691 O O . TRP A 1 81 ? 10.404 -1.400 -10.785 1.00 77.62 81 TRP A O 1
ATOM 701 N N . ASP A 1 82 ? 10.624 -3.619 -11.054 1.00 81.88 82 ASP A N 1
ATOM 702 C CA . ASP A 1 82 ? 9.501 -3.726 -11.975 1.00 81.88 82 ASP A CA 1
ATOM 703 C C . ASP A 1 82 ? 8.153 -3.833 -11.222 1.00 81.88 82 ASP A C 1
ATOM 705 O O . ASP A 1 82 ? 8.069 -3.838 -9.982 1.00 81.88 82 ASP A O 1
ATOM 709 N N . PHE A 1 83 ? 7.056 -3.903 -11.982 1.00 82.44 83 PHE A N 1
ATOM 710 C CA . PHE A 1 83 ? 5.711 -4.049 -11.424 1.00 82.44 83 PHE A CA 1
ATOM 711 C C . PHE A 1 83 ? 5.563 -5.295 -10.533 1.00 82.44 83 PHE A C 1
ATOM 713 O O . PHE A 1 83 ? 4.907 -5.226 -9.492 1.00 82.44 83 PHE A O 1
ATOM 720 N N . TRP A 1 84 ? 6.136 -6.432 -10.930 1.00 86.06 84 TRP A N 1
ATOM 721 C CA . TRP A 1 84 ? 5.994 -7.704 -10.220 1.00 86.06 84 TRP A CA 1
ATOM 722 C C . TRP A 1 84 ? 6.890 -7.775 -8.988 1.00 86.06 84 TRP A C 1
ATOM 724 O O . TRP A 1 84 ? 6.475 -8.295 -7.957 1.00 86.06 84 TRP A O 1
ATOM 734 N N . GLU A 1 85 ? 8.090 -7.213 -9.052 1.00 84.50 85 GLU A N 1
ATOM 735 C CA . GLU A 1 85 ? 8.958 -7.056 -7.891 1.00 84.50 85 GLU A CA 1
ATOM 736 C C . GLU A 1 85 ? 8.319 -6.137 -6.852 1.00 84.50 85 GLU A C 1
ATOM 738 O O . GLU A 1 85 ? 8.282 -6.472 -5.666 1.00 84.50 85 GLU A O 1
ATOM 743 N N . THR A 1 86 ? 7.749 -5.014 -7.297 1.00 83.31 86 THR A N 1
ATOM 744 C CA . THR A 1 86 ? 7.005 -4.111 -6.412 1.00 83.31 86 THR A CA 1
ATOM 745 C C . THR A 1 86 ? 5.784 -4.804 -5.815 1.00 83.31 86 THR A C 1
ATOM 747 O O . THR A 1 86 ? 5.509 -4.640 -4.627 1.00 83.31 86 THR A O 1
ATOM 750 N N . TRP A 1 87 ? 5.068 -5.599 -6.617 1.00 87.12 87 TRP A N 1
ATOM 751 C CA . TRP A 1 87 ? 3.956 -6.420 -6.147 1.00 87.12 87 TRP A CA 1
ATOM 752 C C . TRP A 1 87 ? 4.417 -7.342 -5.021 1.00 87.12 87 TRP A C 1
ATOM 754 O O . TRP A 1 87 ? 3.948 -7.208 -3.896 1.00 87.12 87 TRP A O 1
ATOM 764 N N . ASN A 1 88 ? 5.378 -8.223 -5.291 1.00 87.44 88 ASN A N 1
ATOM 765 C CA . ASN A 1 88 ? 5.812 -9.236 -4.330 1.00 87.44 88 ASN A CA 1
ATOM 766 C C . ASN A 1 88 ? 6.290 -8.599 -3.020 1.00 87.44 88 ASN A C 1
ATOM 768 O O . ASN A 1 88 ? 5.891 -9.026 -1.943 1.00 87.44 88 ASN A O 1
ATOM 772 N N . LYS A 1 89 ? 7.066 -7.511 -3.099 1.00 83.94 89 LYS A N 1
ATOM 773 C CA . LYS A 1 89 ? 7.550 -6.806 -1.905 1.00 83.94 89 LYS A CA 1
ATOM 774 C C . LYS A 1 89 ? 6.422 -6.241 -1.053 1.00 83.94 89 LYS A C 1
ATOM 776 O O . LYS A 1 89 ? 6.479 -6.347 0.170 1.00 83.94 89 LYS A O 1
ATOM 781 N N . LEU A 1 90 ? 5.414 -5.631 -1.673 1.00 84.81 90 LEU A N 1
ATOM 782 C CA . LEU A 1 90 ? 4.257 -5.112 -0.945 1.00 84.81 90 LEU A CA 1
ATOM 783 C C . LEU A 1 90 ? 3.385 -6.246 -0.399 1.00 84.81 90 LEU A C 1
ATOM 785 O O . LEU A 1 90 ? 2.897 -6.137 0.719 1.00 84.81 90 LEU A O 1
ATOM 789 N N . GLU A 1 91 ? 3.230 -7.345 -1.134 1.00 87.38 91 GLU A N 1
ATOM 790 C CA . GLU A 1 91 ? 2.485 -8.529 -0.688 1.00 87.38 91 GLU A CA 1
ATOM 791 C C . GLU A 1 91 ? 3.121 -9.207 0.528 1.00 87.38 91 GLU A C 1
ATOM 793 O O . GLU A 1 91 ? 2.411 -9.663 1.417 1.00 87.38 91 GLU A O 1
ATOM 798 N N . GLU A 1 92 ? 4.447 -9.226 0.620 1.00 87.69 92 GLU A N 1
ATOM 799 C CA . GLU A 1 92 ? 5.162 -9.823 1.752 1.00 87.69 92 GLU A CA 1
ATOM 800 C C . GLU A 1 92 ? 5.182 -8.932 3.005 1.00 87.69 92 GLU A C 1
ATOM 802 O O . GLU A 1 92 ? 5.444 -9.426 4.100 1.00 87.69 92 GLU A O 1
ATOM 807 N N . SER A 1 93 ? 4.934 -7.625 2.865 1.00 86.75 93 SER A N 1
ATOM 808 C CA . SER A 1 93 ? 5.151 -6.639 3.939 1.00 86.75 93 SER A CA 1
ATOM 809 C C . SER A 1 93 ? 3.935 -5.777 4.289 1.00 86.75 93 SER A C 1
ATOM 811 O O . SER A 1 93 ? 4.029 -4.924 5.173 1.00 86.75 93 SER A O 1
ATOM 813 N N . TRP A 1 94 ? 2.784 -5.979 3.637 1.00 90.44 94 TRP A N 1
ATOM 814 C CA . TRP A 1 94 ? 1.628 -5.091 3.805 1.00 90.44 94 TRP A CA 1
ATOM 815 C C . TRP A 1 94 ? 1.099 -5.032 5.241 1.00 90.44 94 TRP A C 1
ATOM 817 O O . T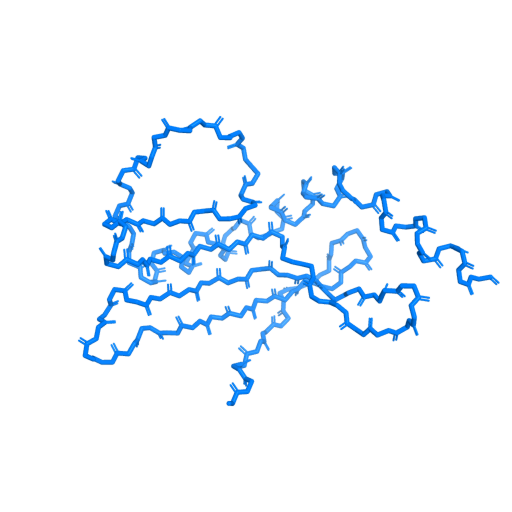RP A 1 94 ? 0.625 -3.970 5.636 1.00 90.44 94 TRP A O 1
ATOM 827 N N . GLU A 1 95 ? 1.167 -6.125 6.011 1.00 91.94 95 GLU A N 1
ATOM 828 C CA . GLU A 1 95 ? 0.700 -6.157 7.406 1.00 91.94 95 GLU A CA 1
ATOM 829 C C . GLU A 1 95 ? 1.537 -5.226 8.286 1.00 91.94 95 GLU A C 1
ATOM 831 O O . GLU A 1 95 ? 0.982 -4.383 8.983 1.00 91.94 95 GLU A O 1
ATOM 836 N N . ASP A 1 96 ? 2.866 -5.314 8.180 1.00 88.81 96 ASP A N 1
ATOM 837 C CA . ASP A 1 96 ? 3.816 -4.483 8.931 1.00 88.81 96 ASP A CA 1
ATOM 838 C C . ASP A 1 96 ? 3.708 -2.999 8.534 1.00 88.81 96 ASP A C 1
ATOM 840 O O . ASP A 1 96 ? 3.679 -2.114 9.390 1.00 88.81 96 ASP A O 1
ATOM 844 N N . ILE A 1 97 ? 3.564 -2.715 7.233 1.00 86.25 97 ILE A N 1
ATOM 845 C CA . ILE A 1 97 ? 3.314 -1.358 6.718 1.00 86.25 97 ILE A CA 1
ATOM 846 C C . ILE A 1 97 ? 1.970 -0.818 7.253 1.00 86.25 97 ILE A C 1
ATOM 848 O O . ILE A 1 97 ? 1.902 0.306 7.759 1.00 86.25 97 ILE A O 1
ATOM 852 N N . ALA A 1 98 ? 0.930 -1.653 7.149 1.00 87.81 98 ALA A N 1
ATOM 853 C CA . ALA A 1 98 ? -0.371 -1.629 7.820 1.00 87.81 98 ALA A CA 1
ATOM 854 C C . ALA A 1 98 ? -0.327 -1.060 9.237 1.00 87.81 98 ALA A C 1
ATOM 856 O O . ALA A 1 98 ? -0.790 0.046 9.544 1.00 87.81 98 ALA A O 1
ATOM 857 N N . GLU A 1 99 ? 0.244 -1.894 10.092 1.00 88.19 99 GLU A N 1
ATOM 858 C CA . GLU A 1 99 ? 0.307 -1.743 11.530 1.00 88.19 99 GLU A CA 1
ATOM 859 C C . GLU A 1 99 ? 1.056 -0.468 11.893 1.00 88.19 99 GLU A C 1
ATOM 861 O O . GLU A 1 99 ? 0.484 0.406 12.536 1.00 88.19 99 GLU A O 1
ATOM 866 N N . LYS A 1 100 ? 2.267 -0.267 11.364 1.00 84.62 100 LYS A N 1
ATOM 867 C CA . LYS A 1 100 ? 3.094 0.910 11.678 1.00 84.62 100 LYS A CA 1
ATOM 868 C C . LYS A 1 100 ? 2.443 2.232 11.284 1.00 84.62 100 LYS A C 1
ATOM 870 O O . LYS A 1 100 ? 2.560 3.228 12.005 1.00 84.62 100 LYS A O 1
ATOM 875 N N . TYR A 1 101 ? 1.765 2.279 10.135 1.00 85.38 101 TYR A N 1
ATOM 876 C CA . TYR A 1 101 ? 1.023 3.473 9.736 1.00 85.38 101 TYR A CA 1
ATOM 877 C C . TYR A 1 101 ? -0.106 3.767 10.728 1.00 85.38 101 TYR A C 1
ATOM 879 O O . TYR A 1 101 ? -0.256 4.904 11.176 1.00 85.38 101 TYR A O 1
ATOM 887 N N . LEU 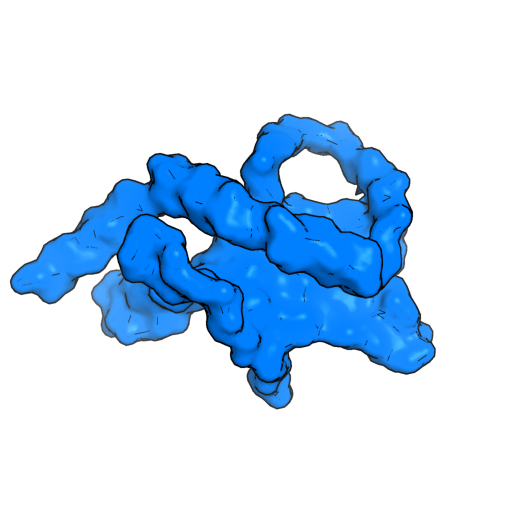A 1 102 ? -0.888 2.746 11.081 1.00 85.81 102 LEU A N 1
ATOM 888 C CA . LEU A 1 102 ? -2.033 2.871 11.979 1.00 85.81 102 LEU A CA 1
ATOM 889 C C . LEU A 1 102 ? -1.620 3.136 13.431 1.00 85.81 102 LEU A C 1
ATOM 891 O O . LEU A 1 102 ? -2.275 3.925 14.100 1.00 85.81 102 LEU A O 1
ATOM 895 N N . GLU A 1 103 ? -0.510 2.592 13.914 1.00 84.94 103 GLU A N 1
ATOM 896 C CA . GLU A 1 103 ? 0.038 2.936 15.230 1.00 84.94 103 GLU A CA 1
ATOM 897 C C . GLU A 1 103 ? 0.424 4.417 15.313 1.00 84.94 103 GLU A C 1
ATOM 899 O O . GLU A 1 103 ? 0.235 5.063 16.341 1.00 84.94 103 GLU A O 1
ATOM 904 N N . ARG A 1 104 ? 0.944 4.984 14.218 1.00 81.88 104 ARG A N 1
ATOM 905 C CA . ARG A 1 104 ? 1.410 6.375 14.188 1.00 81.88 104 ARG A CA 1
ATOM 906 C C . ARG A 1 104 ? 0.319 7.395 13.866 1.00 81.88 104 ARG A C 1
ATOM 908 O O . ARG A 1 104 ? 0.412 8.539 14.308 1.00 81.88 104 ARG A O 1
ATOM 915 N N . HIS A 1 105 ? -0.661 7.016 13.052 1.00 77.62 105 HIS A N 1
ATOM 916 C CA . HIS A 1 105 ? -1.670 7.926 12.498 1.00 77.62 105 HIS A CA 1
ATOM 917 C C . HIS A 1 105 ? -3.112 7.526 12.834 1.00 77.62 105 HIS A C 1
ATOM 919 O O . HIS A 1 105 ? -4.039 8.286 12.560 1.00 77.62 105 HIS A O 1
ATOM 925 N N . GLY A 1 106 ? -3.329 6.352 13.427 1.00 67.12 106 GLY A N 1
ATOM 926 C CA . GLY A 1 106 ? -4.657 5.827 13.737 1.00 67.12 106 GLY A CA 1
ATOM 927 C C . GLY A 1 106 ? -5.384 6.611 14.825 1.00 67.12 106 GLY A C 1
ATOM 928 O O . GLY A 1 106 ? -6.603 6.735 14.751 1.00 67.12 106 GLY A O 1
ATOM 929 N N . GLU A 1 107 ? -4.672 7.212 15.786 1.00 63.38 107 GLU A N 1
ATOM 930 C CA . GLU A 1 107 ? -5.297 8.016 16.851 1.00 63.38 107 GLU A CA 1
ATOM 931 C C . GLU A 1 107 ? -6.044 9.243 16.297 1.00 63.38 107 GLU A C 1
ATOM 933 O O . GLU A 1 107 ? -7.184 9.493 16.693 1.00 63.38 107 GLU A O 1
ATOM 938 N N . GLU A 1 108 ? -5.465 9.935 15.308 1.00 62.97 108 GLU A N 1
ATOM 939 C CA . GLU A 1 108 ? -6.084 11.087 14.628 1.00 62.97 108 GLU A CA 1
ATOM 940 C C . GLU A 1 108 ? -7.397 10.696 13.925 1.00 62.97 108 GLU A C 1
ATOM 942 O O . GLU A 1 108 ? -8.346 11.477 13.851 1.00 62.97 108 GLU A O 1
ATOM 947 N N . GLN A 1 109 ? -7.482 9.451 13.452 1.00 59.56 109 GLN A N 1
ATOM 948 C CA . GLN A 1 109 ? -8.648 8.919 12.746 1.00 59.56 109 GLN A CA 1
ATOM 949 C C . GLN A 1 109 ? -9.724 8.403 13.716 1.00 59.56 109 GLN A C 1
ATOM 951 O O . GLN A 1 109 ? -10.917 8.617 13.492 1.00 59.56 109 GLN A O 1
ATOM 956 N N . VAL A 1 110 ? -9.320 7.800 14.839 1.00 58.78 110 VAL A N 1
ATOM 957 C CA . VAL A 1 110 ? -10.233 7.358 15.907 1.00 58.78 110 VAL A CA 1
ATOM 958 C C . VAL A 1 110 ? -10.940 8.546 16.568 1.00 58.78 110 VAL A C 1
ATOM 960 O O . VAL A 1 110 ? -12.111 8.429 16.935 1.00 58.78 110 VAL A O 1
ATOM 963 N N . GLU A 1 111 ? -10.280 9.698 16.723 1.00 56.94 111 GLU A N 1
ATOM 964 C CA . GLU A 1 111 ? -10.933 10.913 17.230 1.00 56.94 111 GLU A CA 1
ATOM 965 C C . GLU A 1 111 ? -12.054 11.404 16.301 1.00 56.94 111 GLU A C 1
ATOM 967 O O . GLU A 1 111 ? -13.137 11.744 16.782 1.00 56.94 111 GLU A O 1
ATOM 972 N N . ILE A 1 112 ? -11.848 11.366 14.980 1.00 57.94 112 ILE A N 1
ATOM 973 C CA . ILE A 1 112 ? -12.877 11.729 13.991 1.00 57.94 112 ILE A CA 1
ATOM 974 C C . ILE A 1 112 ? -14.079 10.777 14.091 1.00 57.94 112 ILE A C 1
ATOM 976 O O . ILE A 1 112 ? -15.225 11.227 14.129 1.00 57.94 112 ILE A O 1
ATOM 980 N N . GLU A 1 113 ? -13.837 9.468 14.209 1.00 57.00 113 GLU A N 1
ATOM 981 C CA . GLU A 1 113 ? -14.906 8.470 14.340 1.00 57.00 113 GLU A CA 1
ATOM 982 C C . GLU A 1 113 ? -15.658 8.557 15.681 1.00 57.00 113 GLU A C 1
ATOM 984 O O . GLU A 1 113 ? -16.856 8.269 15.732 1.00 57.00 113 GLU A O 1
ATOM 989 N N . LYS A 1 114 ? -14.996 8.973 16.770 1.00 58.00 114 LYS A N 1
ATOM 990 C CA . LYS A 1 114 ? -15.625 9.164 18.091 1.00 58.00 114 LYS A CA 1
ATOM 991 C C . LYS A 1 114 ? -16.546 10.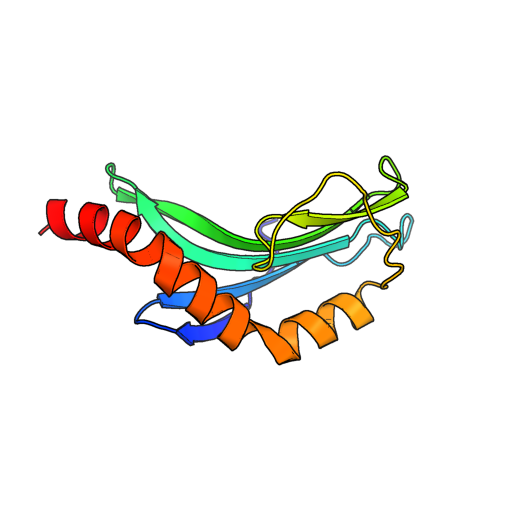381 18.145 1.00 58.00 114 LYS A C 1
ATOM 993 O O . LYS A 1 114 ? -17.591 10.280 18.774 1.00 58.00 114 LYS A O 1
ATOM 998 N N . VAL A 1 115 ? -16.214 11.488 17.472 1.00 57.28 115 VAL A N 1
ATOM 999 C CA . VAL A 1 115 ? -17.074 12.695 17.393 1.00 57.28 115 VAL A CA 1
ATOM 1000 C C . VAL A 1 115 ? -18.438 12.396 16.749 1.00 57.28 115 VAL A C 1
ATOM 1002 O O . VAL A 1 115 ? -19.398 13.138 16.939 1.00 57.28 115 VAL A O 1
ATOM 1005 N N . ARG A 1 116 ? -18.541 11.292 16.007 1.00 54.84 116 ARG A N 1
ATOM 1006 C CA . ARG A 1 116 ? -19.763 10.844 15.336 1.00 54.84 116 ARG A CA 1
ATOM 1007 C C . ARG A 1 116 ? -20.699 9.998 16.222 1.00 54.84 116 ARG A C 1
ATOM 1009 O O . ARG A 1 116 ? -21.856 9.831 15.836 1.00 54.84 116 ARG A O 1
ATOM 1016 N N . LYS A 1 117 ? -20.226 9.427 17.339 1.00 47.69 117 LYS A N 1
ATOM 1017 C CA . LYS A 1 117 ? -21.059 8.620 18.258 1.00 47.69 117 LYS A CA 1
ATOM 1018 C C . LYS A 1 117 ? -21.780 9.494 19.276 1.00 47.69 117 LYS A C 1
ATOM 1020 O O . LYS A 1 117 ? -22.952 9.165 19.556 1.00 47.69 117 LYS A O 1
#

Mean predicted aligned error: 8.63 Å

Secondary structure (DSSP, 8-state):
--PPPEEEEEETTEEEEEEEEPPPTT-TT--EEEEEEEEE-TTS-EEEEEEEEEEEEGGGTEEEEES-SS---S--------HHHHHHHHHHHHHHHHHHHHHHHHHHHHHHHHHT-

Foldseek 3Di:
DPADKDFLQDAPNWTKIKGWDQDDPVGNQFIKIWIWTWAAALVRHIDTGTLWMWGGDVVVQAIDIDNQPDDDDDDRPRDDDGSVSVVVVCSVCVRVSVHVSCVVCVVVRVVSVVVVD

pLDDT: mean 75.79, std 14.77, range [36.12, 94.25]

Nearest PDB structures (foldseek):
  3d2l-assembly1_A  TM=4.808E-01  e=1.238E+00  Exiguobacterium sibiricum 255-15
  5yvf-assembly1_A  TM=3.550E-01  e=1.311E+00  Arabidopsis thaliana
  5ypz-assembly1_A  TM=3.312E-01  e=8.368E+00  Escherichia coli
  5ax6-assembly1_A  TM=3.391E-01  e=6.638E+00  Escherichia coli